Protein AF-A0A2N0WKW1-F1 (afdb_monomer_lite)

pLDDT: mean 75.49, std 20.04, range [40.44, 96.25]

Secondary structure (DSSP, 8-state):
--HHHHHHHHHHHHHHHHTTSSS-S-S------PPPPHHHHHHHHHHHHHHHHSS---HHHHHHHHHHHHHHHHHHHHHHHTTSS-HHHHHHHHHHHHHHHHHHHHHHHHHHHTT-

Radius of gyration: 22.49 Å; chains: 1; bounding box: 44×39×64 Å

Foldseek 3Di:
DPPVPVVVVVVVVVVVVVVVPDDPDDPDPPVPVPPDFLVRLQVQLVVLLVQLVPLDDDVVSLVVSLVSLVVSLVSLVVCCVVVVDPCVRNVVSNVSSVVSNVVSVVSVVVVVVVVD

Structure (mmCIF, N/CA/C/O backbone):
data_AF-A0A2N0WKW1-F1
#
_entry.id   AF-A0A2N0WKW1-F1
#
loop_
_atom_site.group_PDB
_atom_site.id
_atom_site.type_symbol
_atom_site.label_atom_id
_atom_site.label_alt_id
_atom_site.label_comp_id
_atom_site.label_asym_id
_atom_site.label_entity_id
_atom_site.label_seq_id
_atom_site.pdbx_PDB_ins_code
_atom_site.Cartn_x
_atom_site.Cartn_y
_atom_site.Cartn_z
_atom_site.occupancy
_atom_site.B_iso_or_equiv
_atom_site.auth_seq_id
_atom_site.auth_comp_id
_atom_site.auth_asym_id
_atom_site.auth_atom_id
_atom_site.pdbx_PDB_model_num
ATOM 1 N N . MET A 1 1 ? -14.505 17.676 -46.084 1.00 52.16 1 MET A N 1
ATOM 2 C CA . MET A 1 1 ? -14.041 18.553 -44.979 1.00 52.16 1 MET A CA 1
ATOM 3 C C . MET A 1 1 ? -13.304 17.787 -43.862 1.00 52.16 1 MET A C 1
ATOM 5 O O . MET A 1 1 ? -13.392 18.187 -42.714 1.00 52.16 1 MET A O 1
ATOM 9 N N . PHE A 1 2 ? -12.524 16.734 -44.163 1.00 46.75 2 PHE A N 1
ATOM 10 C CA . PHE A 1 2 ? -11.805 15.949 -43.132 1.00 46.75 2 PHE A CA 1
ATOM 11 C C . PHE A 1 2 ? -10.269 15.953 -43.265 1.00 46.75 2 PHE A C 1
ATOM 13 O O . PHE A 1 2 ? -9.583 15.461 -42.377 1.00 46.75 2 PHE A O 1
ATOM 20 N N . LEU A 1 3 ? -9.702 16.562 -44.317 1.00 40.44 3 LEU A N 1
ATOM 21 C CA . LEU A 1 3 ? -8.242 16.643 -44.495 1.00 40.44 3 LEU A CA 1
ATOM 22 C C . LEU A 1 3 ? -7.570 17.800 -43.730 1.00 40.44 3 LEU A C 1
ATOM 24 O O . LEU A 1 3 ? -6.353 17.813 -43.584 1.00 40.44 3 LEU A O 1
ATOM 28 N N . SER A 1 4 ? -8.331 18.770 -43.218 1.00 45.53 4 SER A N 1
ATOM 29 C CA . SER A 1 4 ? -7.783 19.981 -42.582 1.00 45.53 4 SER A CA 1
ATOM 30 C C . SER A 1 4 ? -7.551 19.857 -41.071 1.00 45.53 4 SER A C 1
ATOM 32 O O . SER A 1 4 ? -6.911 20.725 -40.478 1.00 45.53 4 SER A O 1
ATOM 34 N N . VAL A 1 5 ? -8.048 18.791 -40.437 1.00 49.41 5 VAL A N 1
ATOM 35 C CA . VAL A 1 5 ? -7.916 18.583 -38.983 1.00 49.41 5 VAL A CA 1
ATOM 36 C C . VAL A 1 5 ? -6.631 17.824 -38.640 1.00 49.41 5 VAL A C 1
ATOM 38 O O . VAL A 1 5 ? -5.973 18.150 -37.654 1.00 49.41 5 VAL A O 1
ATOM 41 N N . LEU A 1 6 ? -6.210 16.882 -39.491 1.00 47.91 6 LEU A N 1
ATOM 42 C CA . LEU A 1 6 ? -4.970 16.122 -39.289 1.00 47.91 6 LEU A CA 1
ATOM 43 C C . LEU A 1 6 ? -3.716 16.993 -39.474 1.00 47.91 6 LEU A C 1
ATOM 45 O O . LEU A 1 6 ? -2.737 16.831 -38.749 1.00 47.91 6 LEU A O 1
ATOM 49 N N . PHE A 1 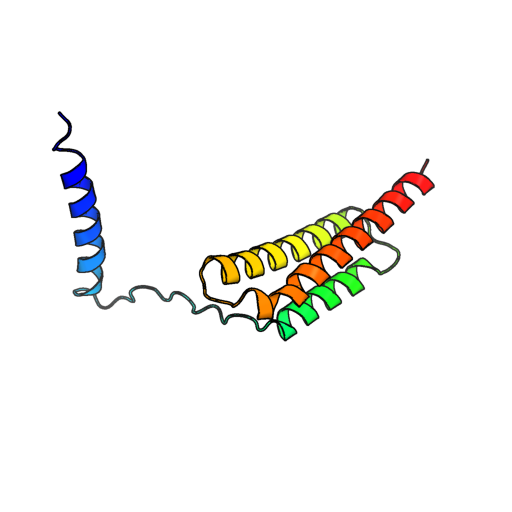7 ? -3.768 17.985 -40.368 1.00 45.97 7 PHE A N 1
ATOM 50 C CA . PHE A 1 7 ? -2.635 18.880 -40.626 1.00 45.97 7 PHE A CA 1
ATOM 51 C C . PHE A 1 7 ? -2.353 19.846 -39.460 1.00 45.97 7 PHE A C 1
ATOM 53 O O . PHE A 1 7 ? -1.203 20.194 -39.201 1.00 45.97 7 PHE A O 1
ATOM 60 N N . LYS A 1 8 ? -3.386 20.238 -38.698 1.00 48.84 8 LYS A N 1
ATOM 61 C CA . LYS A 1 8 ? -3.226 21.108 -37.519 1.00 48.84 8 LYS A CA 1
ATOM 62 C C . LYS A 1 8 ? -2.609 20.386 -36.321 1.00 48.84 8 LYS A C 1
ATOM 64 O O . LYS A 1 8 ? -1.900 21.021 -35.548 1.00 48.84 8 LYS A O 1
ATOM 69 N N . GLN A 1 9 ? -2.837 19.079 -36.177 1.00 49.38 9 GLN A N 1
ATOM 70 C CA . GLN A 1 9 ? -2.234 18.317 -35.082 1.00 49.38 9 GLN A CA 1
ATOM 71 C C . GLN A 1 9 ? -0.750 18.039 -35.334 1.00 49.38 9 GLN A C 1
ATOM 73 O O . GLN A 1 9 ? 0.051 18.237 -34.430 1.00 49.38 9 GLN A O 1
ATOM 78 N N . ALA A 1 10 ? -0.350 17.698 -36.563 1.00 51.16 10 ALA A N 1
ATOM 79 C CA . ALA A 1 10 ? 1.064 17.474 -36.888 1.00 51.16 10 ALA A CA 1
ATOM 80 C C . ALA A 1 10 ? 1.937 18.734 -36.698 1.00 51.16 10 ALA A C 1
ATOM 82 O O . ALA A 1 10 ? 3.088 18.637 -36.273 1.00 51.16 10 ALA A O 1
ATOM 83 N N . LEU A 1 11 ? 1.376 19.926 -36.941 1.00 49.16 11 LEU A N 1
ATOM 84 C CA . LEU A 1 11 ? 2.092 21.194 -36.772 1.00 49.16 11 LEU A CA 1
ATOM 85 C C . LEU A 1 11 ? 2.354 21.541 -35.293 1.00 49.16 11 LEU A C 1
ATOM 87 O O . LEU A 1 11 ? 3.380 22.138 -34.976 1.00 49.16 11 LEU A O 1
ATOM 91 N N . ALA A 1 12 ? 1.473 21.126 -34.377 1.00 51.50 12 ALA A N 1
ATOM 92 C CA . ALA A 1 12 ? 1.640 21.368 -32.942 1.00 51.50 12 ALA A CA 1
ATOM 93 C C . ALA A 1 12 ? 2.792 20.545 -32.333 1.00 51.50 12 ALA A C 1
ATOM 95 O O . ALA A 1 12 ? 3.517 21.045 -31.474 1.00 51.50 12 ALA A O 1
ATOM 96 N N . TRP A 1 13 ? 3.016 19.319 -32.819 1.00 48.34 13 TRP A N 1
ATOM 97 C CA . TRP A 1 13 ? 4.138 18.482 -32.374 1.00 48.34 13 TRP A CA 1
ATOM 98 C C . TRP A 1 13 ? 5.490 19.016 -32.864 1.00 48.34 13 TRP A C 1
ATOM 100 O O . TRP A 1 13 ? 6.463 18.999 -32.113 1.00 48.34 13 TRP A O 1
ATOM 110 N N . LEU A 1 14 ? 5.555 19.560 -34.083 1.00 48.50 14 LEU A N 1
ATOM 111 C CA . LEU A 1 14 ? 6.792 20.135 -34.628 1.00 48.50 14 LEU A CA 1
ATOM 112 C C . LEU A 1 14 ? 7.224 21.424 -33.912 1.00 48.50 14 LEU A C 1
ATOM 114 O O . LEU A 1 14 ? 8.418 21.632 -33.710 1.00 48.50 14 LEU A O 1
ATOM 118 N N . ILE A 1 15 ? 6.279 22.256 -33.460 1.00 53.69 15 ILE A N 1
ATOM 119 C CA . ILE A 1 15 ? 6.596 23.475 -32.694 1.00 53.69 15 ILE A CA 1
ATOM 120 C C . ILE A 1 15 ? 7.105 23.128 -31.284 1.00 53.69 15 ILE A C 1
ATOM 122 O O . ILE A 1 15 ? 8.026 23.780 -30.791 1.00 53.69 15 ILE A O 1
ATOM 126 N N . PHE A 1 16 ? 6.576 22.071 -30.656 1.00 48.38 16 PHE A N 1
ATOM 127 C CA . PHE A 1 16 ? 7.033 21.635 -29.331 1.00 48.38 16 PHE A CA 1
ATOM 128 C C . PHE A 1 16 ? 8.468 21.082 -29.357 1.00 48.38 16 PHE A C 1
ATOM 130 O O . PHE A 1 16 ? 9.235 21.317 -28.428 1.00 48.38 16 PHE A O 1
ATOM 137 N N . PHE A 1 17 ? 8.869 20.417 -30.446 1.00 47.91 17 PHE A N 1
ATOM 138 C CA . PHE A 1 17 ? 10.246 19.942 -30.615 1.00 47.91 17 PHE A CA 1
ATOM 139 C C . PHE A 1 17 ? 11.246 21.062 -30.950 1.00 47.91 17 PHE A C 1
ATOM 141 O O . PHE A 1 17 ? 12.412 20.960 -30.575 1.00 47.91 17 PHE A O 1
ATOM 148 N N . PHE A 1 18 ? 10.819 22.148 -31.606 1.00 45.47 18 PHE A N 1
ATOM 149 C CA . PHE A 1 18 ? 11.734 23.214 -32.043 1.00 45.47 18 PHE A CA 1
ATOM 150 C C . PHE A 1 18 ? 12.046 24.268 -30.964 1.00 45.47 18 PHE A C 1
ATOM 152 O O . PHE A 1 18 ? 13.044 24.981 -31.063 1.00 45.47 18 PHE A O 1
ATOM 159 N N . MET A 1 19 ? 11.244 24.348 -29.898 1.00 45.91 19 MET A N 1
ATOM 160 C CA . MET A 1 19 ? 11.482 25.277 -28.782 1.00 45.91 19 MET A CA 1
ATOM 161 C C . MET A 1 19 ? 12.582 24.821 -27.802 1.00 45.91 19 MET A C 1
ATOM 163 O O . MET A 1 19 ? 13.004 25.622 -26.973 1.00 45.91 19 MET A O 1
ATOM 167 N N . CYS A 1 20 ? 13.124 23.599 -27.922 1.00 47.31 20 CYS A N 1
ATOM 168 C CA . CYS A 1 20 ? 14.273 23.164 -27.107 1.00 47.31 20 CYS A CA 1
ATOM 169 C C . CYS A 1 20 ? 15.651 23.558 -27.670 1.00 47.31 20 CYS A C 1
ATOM 171 O O . CYS A 1 20 ? 16.652 23.336 -26.991 1.00 47.31 20 CYS A O 1
ATOM 173 N N . SER A 1 21 ? 15.752 24.113 -28.885 1.00 48.62 21 SER A N 1
ATOM 174 C CA . SER A 1 21 ? 17.059 24.253 -29.557 1.00 48.62 21 SER A CA 1
ATOM 175 C C . SER A 1 21 ? 17.611 25.676 -29.683 1.00 48.62 21 SER A C 1
ATOM 177 O O . SER A 1 21 ? 18.752 25.812 -30.112 1.00 48.62 21 SER A O 1
ATOM 179 N N . VAL A 1 22 ? 16.871 26.735 -29.321 1.00 53.94 22 VAL A N 1
ATOM 180 C CA . VAL A 1 22 ? 17.311 28.124 -29.620 1.00 53.94 22 VAL A CA 1
ATOM 181 C C . VAL A 1 22 ? 17.257 29.091 -28.422 1.00 53.94 22 VAL A C 1
ATOM 183 O O . VAL A 1 22 ? 17.705 30.227 -28.525 1.00 53.94 22 VAL A O 1
ATOM 186 N N . GLY A 1 23 ? 16.802 28.658 -27.245 1.00 41.91 23 GLY A N 1
ATOM 187 C CA . GLY A 1 23 ? 16.829 29.476 -26.027 1.00 41.91 23 GLY A CA 1
ATOM 188 C C . GLY A 1 23 ? 17.359 28.663 -24.859 1.00 41.91 23 GLY A C 1
ATOM 189 O O . GLY A 1 23 ? 16.747 27.668 -24.488 1.00 41.91 23 GLY A O 1
ATOM 190 N N . GLY A 1 24 ? 18.504 29.061 -24.302 1.00 44.19 24 GLY A N 1
ATOM 191 C CA . GLY A 1 24 ? 19.195 28.402 -23.188 1.00 44.19 24 GLY A CA 1
ATOM 192 C C . GLY A 1 24 ? 18.449 28.463 -21.853 1.00 44.19 24 GLY A C 1
ATOM 193 O O . GLY A 1 24 ? 18.975 28.972 -20.870 1.00 44.19 24 GLY A O 1
ATOM 194 N N . THR A 1 25 ? 17.239 27.918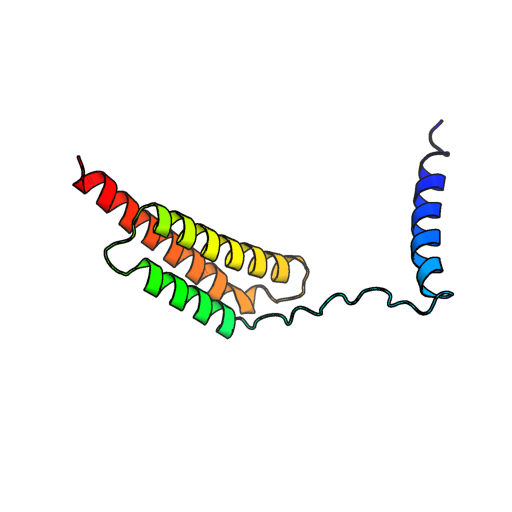 -21.800 1.00 47.12 25 THR A N 1
ATOM 195 C CA . THR A 1 25 ? 16.444 27.749 -20.585 1.00 47.12 25 THR A CA 1
ATOM 196 C C . THR A 1 25 ? 15.851 26.349 -20.581 1.00 47.12 25 THR A C 1
ATOM 198 O O . THR A 1 25 ? 14.831 26.094 -21.212 1.00 47.12 25 THR A O 1
ATOM 201 N N . ALA A 1 26 ? 16.570 25.455 -19.898 1.00 49.38 26 ALA A N 1
ATOM 202 C CA . ALA A 1 26 ? 16.132 24.188 -19.317 1.00 49.38 26 ALA A CA 1
ATOM 203 C C . ALA A 1 26 ? 14.822 23.606 -19.884 1.00 49.38 26 ALA A C 1
ATOM 205 O O . AL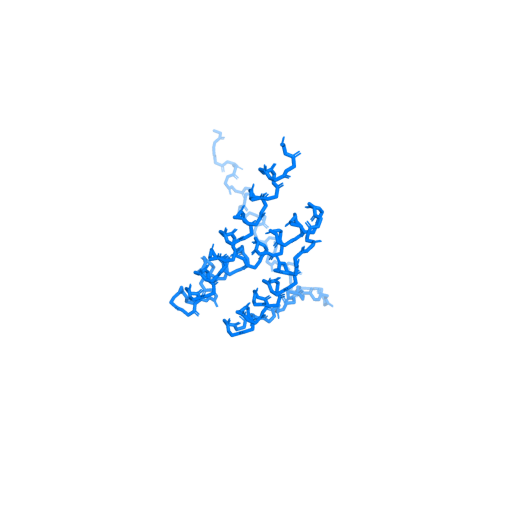A A 1 26 ? 13.741 23.808 -19.327 1.00 49.38 26 ALA A O 1
ATOM 206 N N . CYS A 1 27 ? 14.931 22.800 -20.946 1.00 48.25 27 CYS A N 1
ATOM 207 C CA . CYS A 1 27 ? 13.901 21.812 -21.236 1.00 48.25 27 CYS A CA 1
ATOM 208 C C . CYS A 1 27 ? 13.867 20.805 -20.087 1.00 48.25 27 CYS A C 1
ATOM 210 O O . CYS A 1 27 ? 14.659 19.872 -20.033 1.00 48.25 27 CYS A O 1
ATOM 212 N N . SER A 1 28 ? 12.932 21.063 -19.176 1.00 44.94 28 SER A N 1
ATOM 213 C CA . SER A 1 28 ? 12.413 20.163 -18.161 1.00 44.94 28 SER A CA 1
ATOM 214 C C . SER A 1 28 ? 13.485 19.503 -17.292 1.00 44.94 28 SER A C 1
ATOM 216 O O . SER A 1 28 ? 13.940 18.386 -17.545 1.00 44.94 28 SER A O 1
ATOM 218 N N . ASP A 1 29 ? 13.737 20.123 -16.138 1.00 43.91 29 ASP A N 1
ATOM 219 C CA . ASP A 1 29 ? 13.856 19.358 -14.899 1.00 43.91 29 ASP A CA 1
ATOM 220 C C . ASP A 1 29 ? 12.547 18.569 -14.688 1.00 43.91 29 ASP A C 1
ATOM 222 O O . ASP A 1 29 ? 11.748 18.834 -13.789 1.00 43.91 29 ASP A O 1
ATOM 226 N N . THR A 1 30 ? 12.308 17.542 -15.507 1.00 47.28 30 THR A N 1
ATOM 227 C CA . THR A 1 30 ? 11.710 16.313 -15.007 1.00 47.28 30 THR A CA 1
ATOM 228 C C . THR A 1 30 ? 12.667 15.854 -13.929 1.00 47.28 30 THR A C 1
ATOM 230 O O . THR A 1 30 ? 13.615 15.114 -14.196 1.00 47.28 30 THR A O 1
ATOM 233 N N . SER A 1 31 ? 12.455 16.374 -12.718 1.00 43.53 31 SER A N 1
ATOM 234 C CA . SER A 1 31 ? 12.866 15.753 -11.475 1.00 43.53 31 SER A CA 1
ATOM 235 C C . SER A 1 31 ? 12.752 14.257 -11.718 1.00 43.53 31 SER A C 1
ATOM 237 O O . SER A 1 31 ? 11.651 13.723 -11.889 1.00 43.53 31 SER A O 1
ATOM 239 N N . LYS A 1 32 ? 13.899 13.594 -11.887 1.00 49.44 32 LYS A N 1
ATOM 240 C CA . LYS A 1 32 ? 13.970 12.141 -11.937 1.00 49.44 32 LYS A CA 1
ATOM 241 C C . LYS A 1 32 ? 13.618 11.713 -10.528 1.00 49.44 32 LYS A C 1
ATOM 243 O O . LYS A 1 32 ? 14.512 11.451 -9.728 1.00 49.44 32 LYS A O 1
ATOM 248 N N . GLU A 1 33 ? 12.327 11.734 -10.205 1.00 59.69 33 GLU A N 1
ATOM 249 C CA . GLU A 1 33 ? 11.834 11.289 -8.922 1.00 59.69 33 GLU A CA 1
ATOM 250 C C . GLU A 1 33 ? 12.333 9.857 -8.794 1.00 59.69 33 GLU A C 1
ATOM 252 O O . GLU A 1 33 ? 12.025 8.980 -9.618 1.00 59.69 33 GLU A O 1
ATOM 257 N N . LYS A 1 34 ? 13.275 9.684 -7.865 1.00 80.19 34 LYS A N 1
ATOM 258 C CA . LYS A 1 34 ? 14.042 8.458 -7.734 1.00 80.19 34 LYS A CA 1
ATOM 259 C C . LYS A 1 34 ? 13.037 7.352 -7.461 1.00 80.19 34 LYS A C 1
ATOM 261 O O . LYS A 1 34 ? 12.321 7.410 -6.463 1.00 80.19 34 LYS A O 1
ATOM 266 N N . ILE A 1 35 ? 12.976 6.368 -8.358 1.00 85.88 35 ILE A N 1
ATOM 267 C CA . ILE A 1 35 ? 12.082 5.221 -8.201 1.00 85.88 35 ILE A CA 1
ATOM 268 C C . ILE A 1 35 ? 12.410 4.576 -6.854 1.00 85.88 35 ILE A C 1
ATOM 270 O O . ILE A 1 35 ? 13.551 4.165 -6.617 1.00 85.88 35 ILE A O 1
ATOM 274 N N . LYS A 1 36 ? 11.427 4.539 -5.954 1.00 91.06 36 LYS A N 1
ATOM 275 C CA . LYS A 1 36 ? 11.581 3.899 -4.651 1.00 91.06 36 LYS A CA 1
ATOM 276 C C . LYS A 1 36 ? 11.668 2.397 -4.866 1.00 91.06 36 LYS A C 1
ATOM 278 O O . LYS A 1 36 ? 10.867 1.831 -5.600 1.00 91.06 36 LYS A O 1
ATOM 283 N N . SER A 1 37 ? 12.639 1.748 -4.229 1.00 94.12 37 SER A N 1
ATOM 284 C CA . SER A 1 37 ? 12.762 0.294 -4.330 1.00 94.12 37 SER A CA 1
ATOM 285 C C . SER A 1 37 ? 11.584 -0.402 -3.634 1.00 94.12 37 SER A C 1
ATOM 287 O O . SER A 1 37 ? 11.024 0.160 -2.685 1.00 94.12 37 SER A O 1
ATOM 289 N N . PRO A 1 38 ? 11.252 -1.651 -4.012 1.00 94.25 38 PRO A N 1
ATOM 290 C CA . PRO A 1 38 ? 10.193 -2.413 -3.350 1.00 94.25 38 PRO A CA 1
ATOM 291 C C . PRO A 1 38 ? 10.378 -2.495 -1.831 1.00 94.25 38 PRO A C 1
ATOM 293 O O . PRO A 1 38 ? 9.424 -2.360 -1.076 1.00 94.25 38 PRO A O 1
ATOM 296 N N . LYS A 1 39 ? 11.628 -2.633 -1.363 1.00 94.81 39 LYS A N 1
ATOM 297 C CA . LYS A 1 39 ? 11.959 -2.672 0.072 1.00 94.81 39 LYS A CA 1
ATOM 298 C C . LYS A 1 39 ? 11.596 -1.375 0.798 1.00 94.81 39 LYS A C 1
ATOM 300 O O . LYS A 1 39 ? 11.133 -1.435 1.932 1.00 94.81 39 LYS A O 1
ATOM 305 N N . VAL A 1 40 ? 11.812 -0.222 0.159 1.00 95.31 40 VAL A N 1
ATOM 306 C CA . VAL A 1 40 ? 11.472 1.090 0.731 1.00 95.31 40 VAL A CA 1
ATOM 307 C C . VAL A 1 40 ? 9.958 1.247 0.813 1.00 95.31 40 VAL A C 1
ATOM 309 O O . VAL A 1 40 ? 9.446 1.584 1.874 1.00 95.31 40 VAL A O 1
ATOM 312 N N . LEU A 1 41 ? 9.238 0.919 -0.263 1.00 95.88 41 LEU A N 1
ATOM 313 C CA . LEU A 1 41 ? 7.775 0.974 -0.263 1.00 95.88 41 LEU A CA 1
ATOM 314 C C . LEU A 1 41 ? 7.172 0.029 0.779 1.00 95.88 41 LEU A C 1
ATOM 316 O O . LEU A 1 41 ? 6.285 0.426 1.523 1.00 95.88 41 LEU A O 1
ATOM 320 N N . LEU A 1 42 ? 7.696 -1.192 0.903 1.00 96.19 42 LEU A N 1
ATOM 321 C CA . LEU A 1 42 ? 7.244 -2.142 1.918 1.00 96.19 42 LEU A CA 1
ATOM 322 C C . LEU A 1 42 ? 7.456 -1.602 3.344 1.00 96.19 42 LEU A C 1
ATOM 324 O O . LEU A 1 42 ? 6.609 -1.796 4.213 1.00 96.19 42 LEU A O 1
ATOM 328 N N . ALA A 1 43 ? 8.580 -0.927 3.599 1.00 95.44 43 ALA A N 1
ATOM 329 C CA . ALA A 1 43 ? 8.838 -0.295 4.890 1.00 95.44 43 ALA A CA 1
ATOM 330 C C . ALA A 1 43 ? 7.854 0.853 5.171 1.00 95.44 43 ALA A C 1
ATOM 332 O O . ALA A 1 43 ? 7.365 0.960 6.294 1.00 95.44 43 ALA A O 1
ATOM 333 N N . GLU A 1 44 ? 7.517 1.658 4.159 1.00 95.44 44 GLU A N 1
ATOM 334 C CA . GLU A 1 44 ? 6.500 2.713 4.268 1.00 95.44 44 GLU A CA 1
ATOM 335 C C . GLU A 1 44 ? 5.118 2.133 4.590 1.00 95.44 44 GLU A C 1
ATOM 337 O O . GLU A 1 44 ? 4.461 2.604 5.515 1.00 95.44 44 GLU A O 1
ATOM 342 N N . VAL A 1 45 ? 4.698 1.065 3.903 1.00 95.62 45 VAL A N 1
ATOM 343 C CA . VAL A 1 45 ? 3.410 0.405 4.177 1.00 95.62 45 VAL A CA 1
ATOM 344 C C . VAL A 1 45 ? 3.373 -0.168 5.599 1.00 95.62 45 VAL A C 1
ATOM 346 O O . VAL A 1 45 ? 2.375 -0.014 6.297 1.00 95.62 45 VAL A O 1
ATOM 349 N N . LYS A 1 46 ? 4.473 -0.761 6.081 1.00 93.88 46 LYS A N 1
ATOM 350 C CA . LYS A 1 46 ? 4.587 -1.245 7.471 1.00 93.88 46 LYS A CA 1
ATOM 351 C C . LYS A 1 46 ? 4.514 -0.123 8.504 1.00 93.88 46 LYS A C 1
ATOM 353 O O . LYS A 1 46 ? 3.950 -0.315 9.578 1.00 93.88 46 LYS A O 1
ATOM 358 N N . ASP A 1 47 ? 5.111 1.027 8.215 1.00 92.94 47 ASP A N 1
ATOM 359 C CA . ASP A 1 47 ? 5.038 2.195 9.093 1.00 92.94 47 ASP A CA 1
ATOM 360 C C . ASP A 1 47 ? 3.611 2.759 9.155 1.00 92.94 47 ASP A C 1
ATOM 362 O O . ASP A 1 47 ? 3.114 3.052 10.244 1.00 92.94 47 ASP A O 1
ATOM 366 N N . ILE A 1 48 ? 2.919 2.818 8.010 1.00 91.38 48 ILE A N 1
ATOM 367 C CA . ILE A 1 48 ? 1.496 3.170 7.951 1.00 91.38 48 ILE A CA 1
ATOM 368 C C . ILE A 1 48 ? 0.690 2.181 8.788 1.00 91.38 48 ILE A C 1
ATOM 370 O O . ILE A 1 48 ? 0.020 2.608 9.720 1.00 91.38 48 ILE A O 1
ATOM 374 N N . GLN A 1 49 ? 0.815 0.875 8.544 1.00 90.88 49 GLN A N 1
ATOM 375 C CA . GLN A 1 49 ? 0.102 -0.148 9.310 1.00 90.88 49 GLN A CA 1
ATOM 376 C C . GLN A 1 49 ? 0.292 0.039 10.818 1.00 90.88 49 GLN A C 1
ATOM 378 O O . GLN A 1 49 ? -0.692 0.087 11.542 1.00 90.88 49 GLN A O 1
ATOM 383 N N . LYS A 1 50 ? 1.528 0.231 11.298 1.00 88.56 50 LYS A N 1
ATOM 384 C CA . LYS A 1 50 ? 1.801 0.461 12.727 1.00 88.56 50 LYS A CA 1
ATOM 385 C C . LYS A 1 50 ? 1.097 1.697 13.272 1.00 88.56 50 LYS A C 1
ATOM 387 O O . LYS A 1 50 ? 0.519 1.647 14.352 1.00 88.56 50 LYS A O 1
ATOM 392 N N . LYS A 1 51 ? 1.141 2.815 12.544 1.00 85.38 51 LYS A N 1
ATOM 393 C CA . LYS A 1 51 ? 0.437 4.049 12.934 1.00 85.38 51 LYS A CA 1
ATOM 394 C C . LYS A 1 51 ? -1.074 3.839 12.960 1.00 85.38 51 LYS A C 1
ATOM 396 O O . LYS A 1 51 ? -1.762 4.424 13.791 1.00 85.38 51 LYS A O 1
ATOM 401 N N . CYS A 1 52 ? -1.559 2.982 12.072 1.00 83.94 52 CYS A N 1
ATOM 402 C CA . CYS A 1 52 ? -2.964 2.695 11.861 1.00 83.94 52 CYS A CA 1
ATOM 403 C C . CYS A 1 52 ? -3.469 1.450 12.611 1.00 83.94 52 CYS A C 1
ATOM 405 O O . CYS A 1 52 ? -4.638 1.104 12.496 1.00 83.94 52 CYS A O 1
ATOM 407 N N . SER A 1 53 ? -2.623 0.800 13.411 1.00 75.94 53 SER A N 1
ATOM 408 C CA . SER A 1 53 ? -2.986 -0.310 14.297 1.00 75.94 53 SER A CA 1
ATOM 409 C C . SER A 1 53 ? -2.992 0.100 15.772 1.00 75.94 53 SER A C 1
ATOM 411 O O . SER A 1 53 ? -3.362 -0.695 16.633 1.00 75.94 53 SER A O 1
ATOM 413 N N . ILE A 1 54 ? -2.561 1.323 16.107 1.00 69.44 54 ILE A N 1
ATOM 414 C CA . ILE A 1 54 ? -2.652 1.838 17.478 1.00 69.44 54 ILE A CA 1
ATOM 415 C C . ILE A 1 54 ? -4.140 2.006 17.796 1.00 69.44 54 ILE A C 1
ATOM 417 O O . ILE A 1 54 ? -4.830 2.753 17.110 1.00 69.44 54 ILE A O 1
ATOM 421 N N . ASN A 1 55 ? -4.607 1.292 18.828 1.00 56.31 55 ASN A N 1
ATOM 422 C CA . ASN A 1 55 ? -5.994 1.024 19.253 1.00 56.31 55 ASN A CA 1
ATOM 423 C C . ASN A 1 55 ? -6.913 2.241 19.514 1.00 56.31 55 ASN A C 1
ATOM 425 O O . ASN A 1 55 ? -7.891 2.130 20.249 1.00 56.31 55 ASN A O 1
ATOM 429 N N . ASN A 1 56 ? -6.662 3.405 18.919 1.00 56.91 56 ASN A N 1
ATOM 430 C CA . ASN A 1 56 ? -7.504 4.588 19.007 1.00 56.91 56 ASN A CA 1
ATOM 431 C C . ASN A 1 56 ? -7.533 5.418 17.714 1.00 56.91 56 ASN A C 1
ATOM 433 O O . ASN A 1 56 ? -7.486 6.642 17.770 1.00 56.91 56 ASN A O 1
ATOM 437 N N . LEU A 1 57 ? -7.661 4.777 16.541 1.00 63.28 57 LEU A N 1
ATOM 438 C CA . LEU A 1 57 ? -7.961 5.537 15.324 1.00 63.28 57 LEU A CA 1
ATOM 439 C C . LEU A 1 57 ? -9.334 6.187 15.447 1.00 63.28 57 LEU A C 1
ATOM 441 O O . LEU A 1 57 ? -10.381 5.536 15.369 1.00 63.28 57 LEU A O 1
ATOM 445 N N . GLU A 1 58 ? -9.320 7.498 15.617 1.00 64.88 58 GLU A N 1
ATOM 446 C CA . GLU A 1 58 ? -10.424 8.338 15.196 1.00 64.88 58 GLU A CA 1
ATOM 447 C C . GLU A 1 58 ? -10.702 8.095 13.701 1.00 64.88 58 GLU A C 1
ATOM 449 O O . GLU A 1 58 ? -9.797 7.764 12.931 1.00 64.88 58 GLU A O 1
ATOM 454 N N . LEU A 1 59 ? -11.953 8.268 13.264 1.00 65.44 59 LEU A N 1
ATOM 455 C CA . LEU A 1 59 ? -12.340 8.095 11.852 1.00 65.44 59 LEU A CA 1
ATOM 456 C C . LEU A 1 59 ? -11.506 8.978 10.901 1.00 65.44 59 LEU A C 1
ATOM 458 O O . LEU A 1 59 ? -11.207 8.579 9.777 1.00 65.44 59 LEU A O 1
ATOM 462 N N . SER A 1 60 ? -11.077 10.150 11.378 1.00 64.88 60 SER A N 1
ATOM 463 C CA . SER A 1 60 ? -10.143 11.057 10.696 1.00 64.88 60 SER A CA 1
ATOM 464 C C . SER A 1 60 ? -8.796 10.388 10.395 1.00 64.88 60 SER A C 1
ATOM 466 O O . SER A 1 60 ? -8.216 10.575 9.324 1.00 64.88 60 SER A O 1
ATOM 468 N N . PHE A 1 61 ? -8.318 9.564 11.323 1.00 75.94 61 PHE A N 1
ATOM 469 C CA . PHE A 1 61 ? -7.075 8.821 11.209 1.00 75.94 61 PHE A CA 1
ATOM 470 C C . PHE A 1 61 ? -7.225 7.637 10.248 1.00 75.94 61 PHE A C 1
ATOM 472 O O . PHE A 1 61 ? -6.329 7.411 9.441 1.00 75.94 61 PHE A O 1
ATOM 479 N N . TYR A 1 62 ? -8.375 6.948 10.250 1.00 81.75 62 TYR A N 1
ATOM 480 C CA . TYR A 1 62 ? -8.675 5.893 9.269 1.00 81.75 62 TYR A CA 1
ATOM 481 C C . TYR A 1 62 ? -8.632 6.423 7.830 1.00 81.75 62 TYR A C 1
ATOM 483 O O . TYR A 1 62 ? -7.929 5.868 6.987 1.00 81.75 62 TYR A O 1
ATOM 491 N N . GLY A 1 63 ? -9.319 7.540 7.558 1.00 83.31 63 GLY A N 1
ATOM 492 C CA . GLY A 1 63 ? -9.336 8.140 6.220 1.00 83.31 63 GLY A CA 1
ATOM 493 C C . GLY A 1 63 ? -7.936 8.526 5.735 1.00 83.31 63 GLY A C 1
ATOM 494 O O . GLY A 1 63 ? -7.597 8.324 4.569 1.00 83.31 63 GLY A O 1
ATOM 495 N N . LYS A 1 64 ? -7.078 9.009 6.643 1.00 88.75 64 LYS A N 1
ATOM 496 C CA . LYS A 1 64 ? -5.670 9.282 6.337 1.00 88.75 64 LYS A CA 1
ATOM 497 C C . LYS A 1 64 ? -4.902 8.005 5.984 1.00 88.75 64 LYS A C 1
ATOM 499 O O . LYS A 1 64 ? -4.212 7.989 4.971 1.00 88.75 64 LYS A O 1
ATOM 504 N N . CYS A 1 65 ? -5.047 6.951 6.783 1.00 89.69 65 CYS A N 1
ATOM 505 C CA . CYS A 1 65 ? -4.398 5.661 6.554 1.00 89.69 65 CYS A CA 1
ATOM 506 C C . CYS A 1 65 ? -4.770 5.065 5.195 1.00 89.69 65 CYS A C 1
ATOM 508 O O . CYS A 1 65 ? -3.891 4.708 4.414 1.00 89.69 65 CYS A O 1
ATOM 510 N N . HIS A 1 66 ? -6.065 5.042 4.882 1.00 90.69 66 HIS A N 1
ATOM 511 C CA . HIS A 1 66 ? -6.564 4.565 3.598 1.00 90.69 66 HIS A CA 1
ATOM 512 C C . HIS A 1 66 ? -6.004 5.389 2.426 1.00 90.69 66 HIS A C 1
ATOM 514 O O . HIS A 1 66 ? -5.541 4.833 1.430 1.00 90.69 66 HIS A O 1
ATOM 520 N N . ASN A 1 67 ? -5.975 6.721 2.551 1.00 92.56 67 ASN A N 1
ATOM 521 C CA . ASN A 1 67 ? -5.410 7.597 1.522 1.00 92.56 67 ASN A CA 1
ATOM 522 C C . ASN A 1 67 ? -3.902 7.384 1.324 1.00 92.56 67 ASN A C 1
ATOM 524 O O . ASN A 1 67 ? -3.428 7.370 0.186 1.00 92.56 67 ASN A O 1
ATOM 528 N N . ASP A 1 68 ? -3.144 7.208 2.408 1.00 93.81 68 ASP A N 1
ATOM 529 C CA . ASP A 1 68 ? -1.705 6.954 2.336 1.00 93.81 68 ASP A CA 1
ATOM 530 C C . ASP A 1 68 ? -1.407 5.602 1.656 1.00 93.81 68 ASP A C 1
ATOM 532 O O . ASP A 1 68 ? -0.524 5.542 0.795 1.00 93.81 68 ASP A O 1
ATOM 536 N N . LEU A 1 69 ? -2.179 4.551 1.962 1.00 95.06 69 LEU A N 1
ATOM 537 C CA . LEU A 1 69 ? -2.091 3.246 1.289 1.00 95.06 69 LEU A CA 1
ATOM 538 C C . LEU A 1 69 ? -2.458 3.345 -0.194 1.00 95.06 69 LEU A C 1
ATOM 540 O O . LEU A 1 69 ? -1.676 2.925 -1.050 1.00 95.06 69 LEU A O 1
ATOM 544 N N . THR A 1 70 ? -3.581 3.998 -0.506 1.00 95.31 70 THR A N 1
ATOM 545 C CA . THR A 1 70 ? -4.043 4.229 -1.884 1.00 95.31 70 THR A CA 1
ATOM 546 C C . THR A 1 70 ? -2.979 4.956 -2.706 1.00 95.31 70 THR A C 1
ATOM 548 O O . THR A 1 70 ? -2.709 4.590 -3.850 1.00 95.31 70 THR A O 1
ATOM 551 N N . ARG A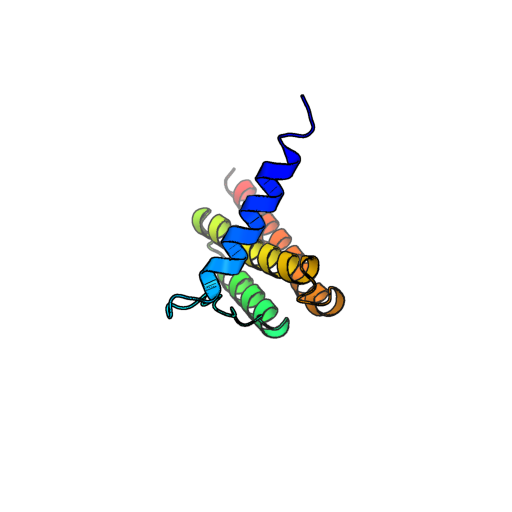 1 71 ? -2.309 5.962 -2.125 1.00 95.69 71 ARG A N 1
ATOM 552 C CA . ARG A 1 71 ? -1.225 6.690 -2.798 1.00 95.69 71 ARG A CA 1
ATOM 553 C C . ARG A 1 71 ? -0.061 5.767 -3.158 1.00 95.69 71 ARG A C 1
ATOM 555 O O . ARG A 1 71 ? 0.437 5.839 -4.281 1.00 95.69 71 ARG A O 1
ATOM 562 N N . ILE A 1 72 ? 0.380 4.908 -2.236 1.00 95.31 72 ILE A N 1
ATOM 563 C CA . ILE A 1 72 ? 1.474 3.960 -2.501 1.00 95.31 72 ILE A CA 1
ATOM 564 C C . ILE A 1 72 ? 1.047 2.923 -3.548 1.00 95.31 72 ILE A C 1
ATOM 566 O O . ILE A 1 72 ? 1.836 2.593 -4.438 1.00 95.31 72 ILE A O 1
ATOM 570 N N . LYS A 1 73 ? -0.204 2.455 -3.491 1.00 94.81 73 LYS A N 1
ATOM 571 C CA . LYS A 1 73 ? -0.787 1.507 -4.449 1.00 94.81 73 LYS A CA 1
ATOM 572 C C . LYS A 1 73 ? -0.807 2.084 -5.862 1.00 94.81 73 LYS A C 1
ATOM 574 O O . LYS A 1 73 ? -0.280 1.464 -6.780 1.00 94.81 73 LYS A O 1
ATOM 579 N N . LEU A 1 74 ? -1.311 3.309 -6.026 1.00 95.06 74 LEU A N 1
ATOM 580 C CA . LEU A 1 74 ? -1.332 4.019 -7.309 1.00 95.06 74 LEU A CA 1
ATOM 581 C C . LEU A 1 74 ? 0.074 4.314 -7.835 1.00 95.06 74 LEU A C 1
ATOM 583 O O . LEU A 1 74 ? 0.335 4.123 -9.020 1.00 95.06 74 LEU A O 1
ATOM 587 N N . TYR A 1 75 ? 0.996 4.739 -6.967 1.00 94.50 75 TYR A N 1
ATOM 588 C CA . TYR A 1 75 ? 2.398 4.931 -7.337 1.00 94.50 75 TYR A CA 1
ATOM 589 C C . TYR A 1 75 ? 3.012 3.637 -7.886 1.00 94.50 75 TYR A C 1
ATOM 591 O O . TYR A 1 75 ? 3.570 3.625 -8.982 1.00 94.50 75 TYR A O 1
ATOM 599 N N . THR A 1 76 ? 2.857 2.537 -7.149 1.00 94.12 76 THR A N 1
ATOM 600 C CA . THR A 1 76 ? 3.394 1.222 -7.521 1.00 94.12 76 THR A CA 1
ATOM 601 C C . THR A 1 76 ? 2.768 0.715 -8.816 1.00 94.12 76 THR A C 1
ATOM 603 O O . THR A 1 76 ? 3.479 0.288 -9.726 1.00 94.12 76 THR A O 1
ATOM 606 N N . PHE A 1 77 ? 1.446 0.836 -8.941 1.00 94.06 77 PHE A N 1
ATOM 607 C CA . PHE A 1 77 ? 0.711 0.476 -10.146 1.00 94.06 77 PHE A CA 1
ATOM 608 C C . PHE A 1 77 ? 1.188 1.275 -11.364 1.00 94.06 77 PHE A C 1
ATOM 610 O O . PHE A 1 77 ? 1.462 0.690 -12.408 1.00 94.06 77 PHE A O 1
ATOM 617 N N . ASN A 1 78 ? 1.383 2.589 -11.225 1.00 94.69 78 ASN A N 1
ATOM 618 C CA . ASN A 1 78 ? 1.892 3.437 -12.302 1.00 94.69 78 ASN A CA 1
ATOM 619 C C . ASN A 1 78 ? 3.317 3.061 -12.719 1.00 94.69 78 ASN A C 1
ATOM 621 O O . ASN A 1 78 ? 3.624 3.078 -13.911 1.00 94.69 78 ASN A O 1
ATOM 625 N N . LEU A 1 79 ? 4.193 2.694 -11.777 1.00 92.62 79 LEU A N 1
ATOM 626 C CA . LEU A 1 79 ? 5.534 2.210 -12.116 1.00 92.62 79 LEU A CA 1
ATOM 627 C C . LEU A 1 79 ? 5.480 0.930 -12.960 1.00 92.62 79 LEU A C 1
ATOM 629 O O . LEU A 1 79 ? 6.239 0.811 -13.921 1.00 92.62 79 LEU A O 1
ATOM 633 N N . ILE A 1 80 ? 4.581 0.001 -12.623 1.00 92.25 80 ILE A N 1
ATOM 634 C CA . ILE A 1 80 ? 4.388 -1.251 -13.368 1.00 92.25 80 ILE A CA 1
ATOM 635 C C . ILE A 1 80 ? 3.785 -0.959 -14.749 1.00 92.25 80 ILE A C 1
ATOM 637 O O . ILE A 1 80 ? 4.321 -1.401 -15.762 1.00 92.25 80 ILE A O 1
ATOM 641 N N . LEU A 1 81 ? 2.713 -0.163 -14.804 1.00 93.56 81 LEU A N 1
ATOM 642 C CA . LEU A 1 81 ? 1.992 0.168 -16.037 1.00 93.56 81 LEU A CA 1
ATOM 643 C C . LEU A 1 81 ? 2.881 0.897 -17.056 1.00 93.56 81 LEU A C 1
ATOM 645 O O . LEU A 1 81 ? 2.787 0.651 -18.253 1.00 93.56 81 LEU A O 1
ATOM 649 N N . THR A 1 82 ? 3.763 1.780 -16.582 1.00 92.94 82 THR A N 1
ATOM 650 C CA . THR A 1 82 ? 4.696 2.541 -17.432 1.00 92.94 82 THR A CA 1
ATOM 651 C C . THR A 1 82 ? 5.984 1.780 -17.764 1.00 92.94 82 THR A C 1
ATOM 653 O O . THR A 1 82 ? 6.885 2.347 -18.379 1.00 92.94 82 THR A O 1
ATOM 656 N N . GLY A 1 83 ? 6.112 0.516 -17.341 1.00 90.50 83 GLY A N 1
ATOM 657 C CA . GLY A 1 83 ? 7.302 -0.307 -17.580 1.00 90.50 83 GLY A CA 1
ATOM 658 C C . GLY A 1 83 ? 8.549 0.141 -16.807 1.00 90.50 83 GLY A C 1
ATOM 659 O O . GLY A 1 83 ? 9.650 -0.331 -17.079 1.00 90.50 83 GLY A O 1
ATOM 660 N N . ARG A 1 84 ? 8.404 1.045 -15.829 1.00 88.88 84 ARG A N 1
ATOM 661 C CA . ARG A 1 84 ? 9.497 1.522 -14.962 1.00 88.88 84 ARG A CA 1
ATOM 662 C C . ARG A 1 84 ? 9.831 0.539 -13.834 1.00 88.88 84 ARG A C 1
ATOM 664 O O . ARG A 1 84 ? 10.850 0.699 -13.163 1.00 88.88 84 ARG A O 1
ATOM 671 N N . ALA A 1 85 ? 8.978 -0.458 -13.622 1.00 90.56 85 ALA A N 1
ATOM 672 C CA . ALA A 1 85 ? 9.130 -1.532 -12.654 1.00 90.56 85 ALA A CA 1
ATOM 673 C C . ALA A 1 85 ? 8.581 -2.851 -13.216 1.00 90.56 85 ALA A C 1
ATOM 675 O O . ALA A 1 85 ? 7.581 -2.855 -13.927 1.00 90.56 85 ALA A O 1
ATOM 676 N N . SER A 1 86 ? 9.200 -3.977 -12.847 1.00 92.75 86 SER A N 1
ATOM 677 C CA . SER A 1 86 ? 8.612 -5.301 -13.092 1.00 92.75 86 SER A CA 1
ATOM 678 C C . SER A 1 86 ? 7.497 -5.574 -12.085 1.00 92.75 86 SER A C 1
ATOM 680 O O . SER A 1 86 ? 7.678 -5.314 -10.892 1.00 92.75 86 SER A O 1
ATOM 682 N N . LYS A 1 87 ? 6.382 -6.146 -12.553 1.00 92.56 87 LYS A N 1
ATOM 683 C CA . LYS A 1 87 ? 5.274 -6.593 -11.701 1.00 92.56 87 LYS A CA 1
ATOM 684 C C . LYS A 1 87 ? 5.768 -7.535 -10.600 1.00 92.56 87 LYS A C 1
ATOM 686 O O . LYS A 1 87 ? 5.486 -7.280 -9.435 1.00 92.56 87 LYS A O 1
ATOM 691 N N . ASP A 1 88 ? 6.577 -8.531 -10.951 1.00 93.94 88 ASP A N 1
ATOM 692 C CA . ASP A 1 88 ? 7.061 -9.567 -10.025 1.00 93.94 88 ASP A CA 1
ATOM 693 C C . ASP A 1 88 ? 7.872 -8.968 -8.864 1.00 93.94 88 ASP A C 1
ATOM 695 O O . ASP A 1 88 ? 7.788 -9.401 -7.718 1.00 93.94 88 ASP A O 1
ATOM 699 N N . ASN A 1 89 ? 8.615 -7.889 -9.133 1.00 93.06 89 ASN A N 1
ATOM 700 C CA . ASN A 1 89 ? 9.428 -7.221 -8.116 1.00 93.06 89 ASN A CA 1
ATOM 701 C C . ASN A 1 89 ? 8.591 -6.425 -7.102 1.00 93.06 89 ASN A C 1
ATOM 703 O O . ASN A 1 89 ? 9.066 -6.164 -5.996 1.00 93.06 89 ASN A O 1
ATOM 707 N N . TYR A 1 90 ? 7.381 -6.004 -7.477 1.00 94.94 90 TYR A N 1
ATOM 708 C CA . TYR A 1 90 ? 6.508 -5.151 -6.662 1.00 94.94 90 TYR A CA 1
ATOM 709 C C . TYR A 1 90 ? 5.220 -5.856 -6.217 1.00 94.94 90 TYR A C 1
ATOM 711 O O . TYR A 1 90 ? 4.457 -5.287 -5.438 1.00 94.94 90 TYR A O 1
ATOM 719 N N . GLU A 1 91 ? 4.996 -7.104 -6.631 1.00 94.25 91 GLU A N 1
ATOM 720 C CA . GLU A 1 91 ? 3.845 -7.921 -6.235 1.00 94.25 91 GLU A CA 1
ATOM 721 C C . GLU A 1 91 ? 3.722 -8.042 -4.712 1.00 94.25 91 GLU A C 1
ATOM 723 O O . GLU A 1 91 ? 2.632 -7.888 -4.163 1.00 94.25 91 GLU A O 1
ATOM 728 N N . SER A 1 92 ? 4.847 -8.224 -4.016 1.00 94.31 92 SER A N 1
ATOM 729 C CA . SER A 1 92 ? 4.875 -8.270 -2.547 1.00 94.31 92 SER A CA 1
ATOM 730 C C . SER A 1 92 ? 4.423 -6.961 -1.892 1.00 94.31 92 SER A C 1
ATOM 732 O O . SER A 1 92 ? 3.787 -6.995 -0.842 1.00 94.31 92 SER A O 1
ATOM 734 N N . VAL A 1 93 ? 4.711 -5.809 -2.509 1.00 95.88 93 VAL A N 1
ATOM 735 C CA . VAL A 1 93 ? 4.259 -4.498 -2.023 1.00 95.88 93 VAL A CA 1
ATOM 736 C C . VAL A 1 93 ? 2.753 -4.369 -2.220 1.00 95.88 93 VAL A C 1
ATOM 738 O O . VAL A 1 93 ? 2.054 -4.031 -1.272 1.00 95.88 93 VAL A O 1
ATOM 741 N N . MET A 1 94 ? 2.257 -4.688 -3.420 1.00 95.94 94 MET A N 1
ATOM 742 C CA . MET A 1 94 ? 0.825 -4.636 -3.738 1.00 95.94 94 MET A CA 1
ATOM 743 C C . MET A 1 94 ? 0.013 -5.557 -2.821 1.00 95.94 94 MET A C 1
ATOM 745 O O . MET A 1 94 ? -0.927 -5.102 -2.181 1.00 95.94 94 MET A O 1
ATOM 749 N N . SER A 1 95 ? 0.451 -6.809 -2.672 1.00 96.00 95 SER A N 1
ATOM 750 C CA . SER A 1 95 ? -0.217 -7.798 -1.818 1.00 96.00 95 SER A CA 1
ATOM 751 C C . SER A 1 95 ? -0.245 -7.365 -0.352 1.00 96.00 95 SER A C 1
ATOM 753 O O . SER A 1 95 ? -1.230 -7.578 0.347 1.00 96.00 95 SER A O 1
ATOM 755 N N . TYR A 1 96 ? 0.833 -6.743 0.136 1.00 96.25 96 TYR A N 1
ATOM 756 C CA . TYR A 1 96 ? 0.875 -6.268 1.516 1.00 96.25 96 TYR A CA 1
ATOM 757 C C . TYR A 1 96 ? -0.037 -5.059 1.743 1.00 96.25 96 TYR A C 1
ATOM 759 O O . TYR A 1 96 ? -0.642 -4.956 2.804 1.00 96.25 96 TYR A O 1
ATOM 767 N N . ILE A 1 97 ? -0.172 -4.167 0.757 1.00 95.81 97 ILE A N 1
ATOM 768 C CA . ILE A 1 97 ? -1.144 -3.068 0.827 1.00 95.81 97 ILE A CA 1
ATOM 769 C C . ILE A 1 97 ? -2.564 -3.626 0.949 1.00 95.81 97 ILE A C 1
ATOM 771 O O . ILE A 1 97 ? -3.287 -3.189 1.839 1.00 95.81 97 ILE A O 1
ATOM 775 N N . ASP A 1 98 ? -2.924 -4.618 0.130 1.00 94.25 98 ASP A N 1
ATOM 776 C CA . ASP A 1 98 ? -4.253 -5.244 0.168 1.00 94.25 98 ASP A CA 1
ATOM 777 C C . ASP A 1 98 ? -4.554 -5.858 1.547 1.00 94.25 98 ASP A C 1
ATOM 779 O O . ASP A 1 98 ? -5.643 -5.679 2.087 1.00 94.25 98 ASP A O 1
ATOM 783 N N . ILE A 1 99 ? -3.569 -6.524 2.165 1.00 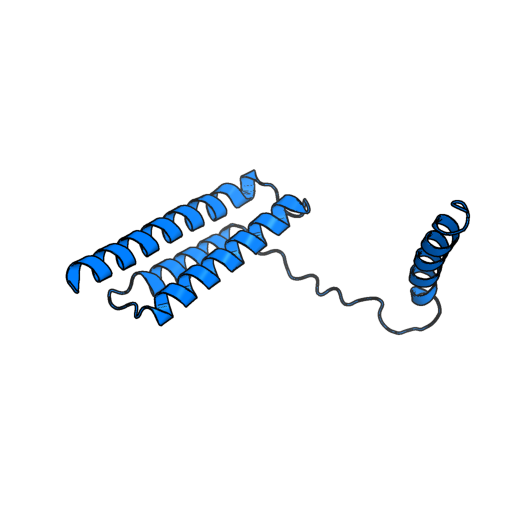94.06 99 ILE A N 1
ATOM 784 C CA . ILE A 1 99 ? -3.701 -7.066 3.529 1.00 94.06 99 ILE A CA 1
ATOM 785 C C . ILE A 1 99 ? -3.987 -5.948 4.539 1.00 94.06 99 ILE A C 1
ATOM 787 O O . ILE A 1 99 ? -4.901 -6.072 5.352 1.00 94.06 99 ILE A O 1
ATOM 791 N N . VAL A 1 100 ? -3.226 -4.851 4.493 1.00 92.25 100 VAL A N 1
ATOM 792 C CA . VAL A 1 100 ? -3.401 -3.742 5.442 1.00 92.25 100 VAL A CA 1
ATOM 793 C C . VAL A 1 100 ? -4.742 -3.030 5.224 1.00 92.25 100 VAL A C 1
ATOM 795 O O . VAL A 1 100 ? -5.381 -2.651 6.201 1.00 92.25 100 VAL A O 1
ATOM 798 N N . GLU A 1 101 ? -5.204 -2.871 3.981 1.00 91.31 101 GLU A N 1
ATOM 799 C CA . GLU A 1 101 ? -6.534 -2.317 3.681 1.00 91.31 101 GLU A CA 1
ATOM 800 C C . GLU A 1 101 ? -7.641 -3.148 4.358 1.00 91.31 101 GLU A C 1
ATOM 802 O O . GLU A 1 101 ? -8.462 -2.590 5.090 1.00 91.31 101 GLU A O 1
ATOM 807 N N . VAL A 1 102 ? -7.589 -4.479 4.234 1.00 90.31 102 VAL A N 1
ATOM 808 C CA . VAL A 1 102 ? -8.543 -5.396 4.888 1.00 90.31 102 VAL A CA 1
ATOM 809 C C . VAL A 1 102 ? -8.480 -5.299 6.417 1.00 90.31 102 VAL A C 1
ATOM 811 O O . VAL A 1 102 ? -9.516 -5.266 7.086 1.00 90.31 102 VAL A O 1
ATOM 814 N N . GLU A 1 103 ? -7.281 -5.228 7.001 1.00 88.44 103 GLU A N 1
ATOM 815 C CA . GLU A 1 103 ? -7.121 -5.057 8.452 1.00 88.44 103 GLU A CA 1
ATOM 816 C C . GLU A 1 103 ? -7.767 -3.752 8.950 1.00 88.44 103 GLU A C 1
ATOM 818 O O . GLU A 1 103 ? -8.448 -3.742 9.982 1.00 88.44 103 GLU A O 1
ATOM 823 N N . LEU A 1 104 ? -7.596 -2.651 8.213 1.00 86.69 104 LEU A N 1
ATOM 824 C CA . LEU A 1 104 ? -8.178 -1.355 8.566 1.00 86.69 104 LEU A CA 1
ATOM 825 C C . LEU A 1 104 ? -9.707 -1.353 8.467 1.00 86.69 104 LEU A C 1
ATOM 827 O O . LEU A 1 104 ? -10.381 -0.775 9.331 1.00 86.69 104 LEU A O 1
ATOM 831 N N . GLU A 1 105 ? -10.268 -2.009 7.452 1.00 85.94 105 GLU A N 1
ATOM 832 C CA . GLU A 1 105 ? -11.716 -2.185 7.305 1.00 85.94 105 GLU A CA 1
ATOM 833 C C . GLU A 1 105 ? -12.306 -3.003 8.462 1.00 85.94 105 GLU A C 1
ATOM 835 O O . GLU A 1 105 ? -13.348 -2.635 9.020 1.00 85.94 105 GLU A O 1
ATOM 840 N N . ALA A 1 106 ? -11.613 -4.063 8.893 1.00 84.31 106 ALA A N 1
ATOM 841 C CA . ALA A 1 106 ? -12.032 -4.893 10.019 1.00 84.31 106 ALA A CA 1
ATOM 842 C C . ALA A 1 106 ? -12.041 -4.110 11.346 1.00 84.31 106 ALA A C 1
ATOM 844 O O . ALA A 1 106 ? -13.017 -4.172 12.102 1.00 84.31 106 ALA A O 1
ATOM 845 N N . ILE A 1 107 ? -10.994 -3.320 11.623 1.00 79.94 107 ILE A N 1
ATOM 846 C CA . ILE A 1 107 ? -10.921 -2.457 12.817 1.00 79.94 107 ILE A CA 1
ATOM 847 C C . ILE A 1 107 ? -12.082 -1.454 12.836 1.00 79.94 107 ILE A C 1
ATOM 849 O O . ILE A 1 107 ? -12.729 -1.264 13.871 1.00 79.94 107 ILE A O 1
ATOM 853 N N . THR A 1 108 ? -12.358 -0.818 11.698 1.00 77.12 108 THR A N 1
ATOM 854 C CA . THR A 1 108 ? -13.420 0.191 11.578 1.00 77.12 108 THR A CA 1
ATOM 855 C C . THR A 1 108 ? -14.803 -0.422 11.764 1.00 77.12 108 THR A C 1
ATOM 857 O O . THR A 1 108 ? -15.612 0.104 12.532 1.00 77.12 108 THR A O 1
ATOM 860 N N . SER A 1 109 ? -15.050 -1.575 11.141 1.00 79.44 109 SER A N 1
ATOM 861 C CA . SER A 1 109 ? -16.321 -2.301 11.246 1.00 79.44 109 SER A CA 1
ATOM 862 C C . SER A 1 109 ? -16.610 -2.747 12.683 1.00 79.44 109 SER A C 1
ATOM 864 O O . SER A 1 109 ? -17.705 -2.521 13.198 1.00 79.44 109 SER A O 1
ATOM 866 N N . ASN A 1 110 ? -15.605 -3.283 13.384 1.00 75.00 110 ASN A N 1
ATOM 867 C CA . ASN A 1 110 ? -15.732 -3.671 14.793 1.00 75.00 110 ASN A CA 1
ATOM 868 C C . ASN A 1 110 ? -16.085 -2.484 15.704 1.00 75.00 110 ASN A C 1
ATOM 870 O O . ASN A 1 110 ? -16.854 -2.630 16.654 1.00 75.00 110 ASN A O 1
ATOM 874 N N . ARG A 1 111 ? -15.551 -1.290 15.423 1.00 70.00 111 ARG A N 1
ATOM 875 C CA . ARG A 1 111 ? -15.871 -0.077 16.194 1.00 70.00 111 ARG A CA 1
ATOM 876 C C . ARG A 1 111 ? -17.289 0.419 15.963 1.00 70.00 111 ARG A C 1
ATOM 878 O O . ARG A 1 111 ? -17.901 0.897 16.913 1.00 70.00 111 ARG A O 1
ATOM 885 N N . LEU A 1 112 ? -17.786 0.346 14.729 1.00 67.69 112 LEU A N 1
ATOM 886 C CA . LEU A 1 112 ? -19.162 0.734 14.414 1.00 67.69 112 LEU A CA 1
ATOM 887 C C . LEU A 1 112 ? -20.161 -0.177 15.137 1.00 67.69 112 LEU A C 1
ATOM 889 O O . LEU A 1 112 ? -21.119 0.322 15.717 1.00 67.69 112 LEU A O 1
ATOM 893 N N . ASN A 1 113 ? -19.880 -1.481 15.197 1.00 66.56 113 ASN A N 1
ATOM 894 C CA . ASN A 1 113 ? -20.737 -2.446 15.889 1.00 66.56 113 ASN A CA 1
ATOM 895 C C . ASN A 1 113 ? -20.721 -2.299 17.422 1.00 66.56 113 ASN A C 1
ATOM 897 O O . ASN A 1 113 ? -21.739 -2.546 18.050 1.00 66.56 113 ASN A O 1
ATOM 901 N N . ASN A 1 114 ? -19.609 -1.861 18.025 1.00 60.31 114 ASN A N 1
ATOM 902 C CA . ASN A 1 114 ? -19.501 -1.650 19.480 1.00 60.31 114 ASN A CA 1
ATOM 903 C C . ASN A 1 114 ? -20.053 -0.296 19.975 1.00 60.31 114 ASN A C 1
ATOM 905 O O . ASN A 1 114 ? -19.9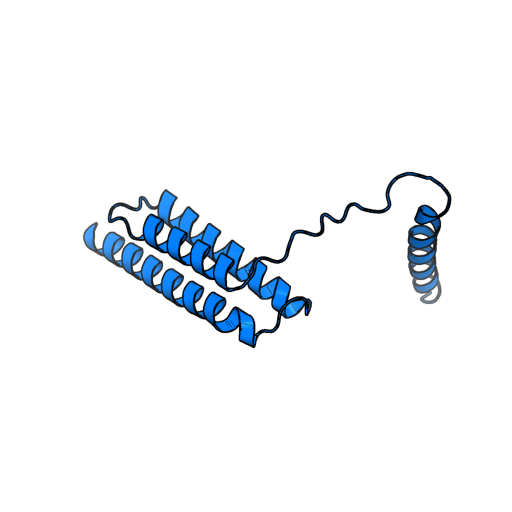91 -0.017 21.172 1.00 60.31 114 ASN A O 1
ATOM 909 N N . LYS A 1 115 ? -20.516 0.581 19.074 1.00 57.28 115 LYS A N 1
ATOM 910 C CA . LYS A 1 115 ? -21.133 1.877 19.418 1.00 57.28 115 LYS A CA 1
ATOM 911 C C . LYS A 1 115 ? -22.667 1.877 19.324 1.00 57.28 115 LYS A C 1
ATOM 913 O O . LYS A 1 115 ? -23.260 2.889 19.693 1.00 57.28 115 LYS A O 1
ATOM 918 N N . ASN A 1 116 ? -23.266 0.788 18.836 1.00 49.12 116 ASN A N 1
ATOM 919 C CA . ASN A 1 116 ? -24.714 0.539 18.833 1.00 49.12 116 ASN A CA 1
ATOM 920 C C . ASN A 1 116 ? -25.114 -0.313 20.039 1.00 49.12 116 ASN A C 1
ATOM 922 O O . ASN A 1 116 ? -26.276 -0.170 20.472 1.00 49.12 116 ASN A O 1
#

Sequence (116 aa):
MFLSVLFKQALAWLIFFFMCSVGGTACSDTSKEKIKSPKVLLAEVKDIQKKCSINNLELSFYGKCHNDLTRIKLYTFNLILTGRASKDNYESVMSYIDIVEVELEAITSNRLNNKN